Protein AF-A0A4Y1WUH2-F1 (afdb_monomer_lite)

Sequence (86 aa):
MHVFYGQNEVVGELIRAGKIDEEYMYPFVDTDDEVFEWWLVSPYLARELKEQGEVIIDALGCHWWGRTTSGQAIYMDGVIQKIAGE

Secondary structure (DSSP, 8-state):
--EE---HHHHHHHHHTTSS-GGGSTT---SSSPP-EEEEE-HHHHHHHHHTT-EEEEETTEEEEEES--SS-GGG-HHHHHHHT-

Organism: NCBI:txid2585118

Radius of gyration: 12.37 Å; chains: 1; bounding box: 25×27×35 Å

Foldseek 3Di:
DDKAWDCVVVVVVCCVVVQFPCCLPPPNVPDPADFDTWMWDDPVVLVLCVVVVFDWTDGPNIIITRDSDDDDDPCPDPSVCVSVPD

pLDDT: mean 84.75, std 11.31, range [51.56, 94.75]

Structure (mmCIF, N/CA/C/O backbone):
data_AF-A0A4Y1WUH2-F1
#
_entry.id   AF-A0A4Y1WUH2-F1
#
loop_
_atom_site.group_PDB
_atom_site.id
_atom_site.type_symbol
_atom_site.label_atom_id
_atom_site.label_alt_id
_atom_site.label_comp_id
_atom_site.label_asym_id
_atom_site.label_entity_id
_atom_site.label_seq_id
_atom_site.pdbx_PDB_ins_code
_atom_site.Cartn_x
_atom_site.Cartn_y
_atom_site.Cartn_z
_atom_site.occupancy
_atom_site.B_iso_or_equiv
_atom_site.auth_seq_id
_atom_site.auth_comp_id
_atom_site.auth_asym_id
_atom_site.auth_atom_id
_atom_site.pdbx_PDB_model_num
ATOM 1 N N . MET A 1 1 ? -5.808 -11.322 8.196 1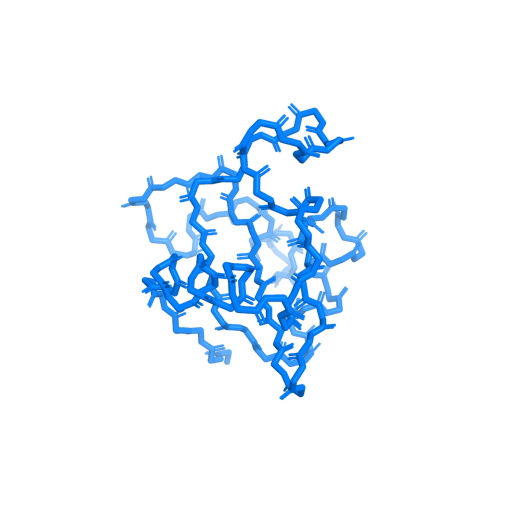.00 59.16 1 MET A N 1
ATOM 2 C CA . MET A 1 1 ? -5.048 -10.181 7.650 1.00 59.16 1 MET A CA 1
ATOM 3 C C . MET A 1 1 ? -3.704 -10.712 7.180 1.00 59.16 1 MET A C 1
ATOM 5 O O . MET A 1 1 ? -2.963 -11.224 8.007 1.00 59.16 1 MET A O 1
ATOM 9 N N . HIS A 1 2 ? -3.444 -10.723 5.871 1.00 69.50 2 HIS A N 1
ATOM 10 C CA . HIS A 1 2 ? -2.148 -11.142 5.325 1.00 69.50 2 HIS A CA 1
ATOM 11 C C . HIS A 1 2 ? -1.378 -9.897 4.916 1.00 69.50 2 HIS A C 1
ATOM 13 O O . HIS A 1 2 ? -1.902 -9.081 4.156 1.00 69.50 2 HIS A O 1
ATOM 19 N N . VAL A 1 3 ? -0.169 -9.764 5.450 1.00 78.69 3 VAL A N 1
ATOM 20 C CA . VAL A 1 3 ? 0.731 -8.652 5.172 1.00 78.69 3 VAL A CA 1
ATOM 21 C C . VAL A 1 3 ? 2.127 -9.221 4.975 1.00 78.69 3 VAL A C 1
ATOM 23 O O . VAL A 1 3 ? 2.606 -9.971 5.826 1.00 78.69 3 VAL A O 1
ATOM 26 N N . PHE A 1 4 ? 2.761 -8.885 3.856 1.00 86.31 4 PHE A N 1
ATOM 27 C CA . PHE A 1 4 ? 4.149 -9.242 3.582 1.00 86.31 4 PHE A CA 1
ATOM 28 C C . PHE A 1 4 ? 5.001 -7.976 3.628 1.00 86.31 4 PHE A C 1
ATOM 30 O O . PHE A 1 4 ? 4.864 -7.093 2.780 1.00 86.31 4 PHE A O 1
ATOM 37 N N . TYR A 1 5 ? 5.856 -7.892 4.646 1.00 87.38 5 TYR A N 1
ATOM 38 C CA . TYR A 1 5 ? 6.794 -6.788 4.833 1.00 87.38 5 TYR A CA 1
ATOM 39 C C . TYR A 1 5 ? 8.012 -6.926 3.903 1.00 87.38 5 TYR A C 1
ATOM 41 O O . TYR A 1 5 ? 8.229 -7.972 3.282 1.00 87.38 5 TYR A O 1
ATOM 49 N N . GLY A 1 6 ? 8.812 -5.861 3.803 1.00 86.50 6 GLY A N 1
ATOM 50 C CA . GLY A 1 6 ? 10.076 -5.875 3.059 1.00 86.50 6 GLY A CA 1
ATOM 51 C C . GLY A 1 6 ? 9.920 -5.856 1.537 1.00 86.50 6 GLY A C 1
ATOM 52 O O . GLY A 1 6 ? 10.745 -6.436 0.839 1.00 86.50 6 GLY A O 1
ATOM 53 N N . GLN A 1 7 ? 8.875 -5.214 1.003 1.00 91.06 7 GLN A N 1
ATOM 54 C CA . GLN A 1 7 ? 8.642 -5.139 -0.448 1.00 91.06 7 GLN A CA 1
ATOM 55 C C . GLN A 1 7 ? 9.313 -3.928 -1.115 1.00 91.06 7 GLN A C 1
ATOM 57 O O . GLN A 1 7 ? 9.111 -3.712 -2.307 1.00 91.06 7 GLN A O 1
ATOM 62 N N . ASN A 1 8 ? 10.137 -3.162 -0.390 1.00 89.69 8 ASN A N 1
ATOM 63 C CA . ASN A 1 8 ? 10.801 -1.955 -0.904 1.00 89.69 8 ASN A CA 1
ATOM 64 C C . ASN A 1 8 ? 11.615 -2.222 -2.173 1.00 89.69 8 ASN A C 1
ATOM 66 O O . ASN A 1 8 ? 11.521 -1.464 -3.133 1.00 89.69 8 ASN A O 1
ATOM 70 N N . GLU A 1 9 ? 12.405 -3.298 -2.185 1.00 90.00 9 GLU A N 1
ATOM 71 C CA . GLU A 1 9 ? 13.242 -3.645 -3.337 1.00 90.00 9 GLU A CA 1
ATOM 72 C C . GLU A 1 9 ? 12.386 -4.028 -4.547 1.00 90.00 9 GLU A C 1
ATOM 74 O O . GLU A 1 9 ? 12.612 -3.525 -5.643 1.00 90.00 9 GLU A O 1
ATOM 79 N N . VAL A 1 10 ? 11.344 -4.841 -4.338 1.00 91.00 10 VAL A N 1
ATOM 80 C CA . VAL A 1 10 ? 10.415 -5.250 -5.401 1.00 91.00 10 VAL A CA 1
ATOM 81 C C . VAL A 1 10 ? 9.713 -4.034 -6.003 1.00 91.00 10 VAL A C 1
ATOM 83 O O . VAL A 1 10 ? 9.704 -3.878 -7.220 1.00 91.00 10 VAL A O 1
ATOM 86 N N . VAL A 1 11 ? 9.155 -3.153 -5.168 1.00 89.94 11 VAL A N 1
ATOM 87 C CA . VAL A 1 11 ? 8.482 -1.930 -5.628 1.00 89.94 11 VAL A CA 1
ATOM 88 C C . VAL A 1 11 ? 9.467 -1.012 -6.354 1.00 89.94 11 VAL A C 1
ATOM 90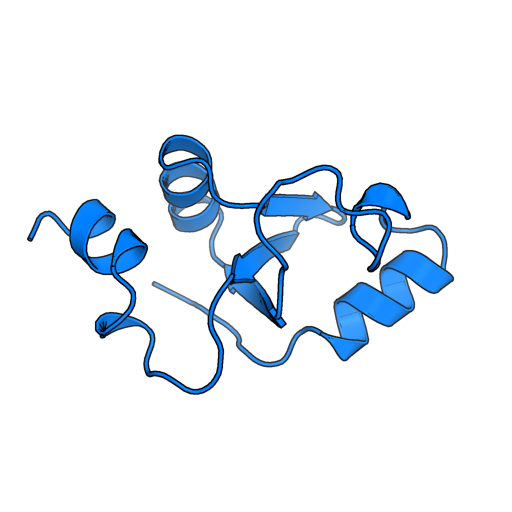 O O . VAL A 1 11 ? 9.162 -0.539 -7.446 1.00 89.94 11 VAL A O 1
ATOM 93 N N . GLY A 1 12 ? 10.679 -0.832 -5.822 1.00 88.94 12 GLY A N 1
ATOM 94 C CA . GLY A 1 12 ? 11.726 -0.034 -6.462 1.00 88.94 12 GLY A CA 1
ATOM 95 C C . GLY A 1 12 ? 12.140 -0.565 -7.839 1.00 88.94 12 GLY A C 1
ATOM 96 O O . GLY A 1 12 ? 12.261 0.210 -8.786 1.00 88.94 12 GLY A O 1
ATOM 97 N N . GLU A 1 13 ? 12.310 -1.880 -7.988 1.00 90.88 13 GLU A N 1
ATOM 98 C CA . GLU A 1 13 ? 12.607 -2.505 -9.283 1.00 90.88 13 GLU A CA 1
ATOM 99 C C . GLU A 1 13 ? 11.438 -2.385 -10.267 1.00 90.88 13 GLU A C 1
ATOM 101 O O . GLU A 1 13 ? 11.650 -2.149 -11.456 1.00 90.88 13 GLU A O 1
ATOM 106 N N . LEU A 1 14 ? 10.195 -2.491 -9.793 1.00 91.69 14 LEU A N 1
ATOM 107 C CA . LEU A 1 14 ? 9.011 -2.311 -10.633 1.00 91.69 14 LEU A CA 1
ATOM 108 C C . LEU A 1 14 ? 8.867 -0.870 -11.136 1.00 91.69 14 LEU A C 1
ATOM 110 O O . LEU A 1 14 ? 8.495 -0.682 -12.296 1.00 91.69 14 LEU A O 1
ATOM 114 N N . ILE A 1 15 ? 9.212 0.124 -10.315 1.00 88.94 15 ILE A N 1
ATOM 115 C CA . ILE A 1 15 ? 9.298 1.525 -10.744 1.00 88.94 15 ILE A CA 1
ATOM 116 C C . ILE A 1 15 ? 10.391 1.679 -11.810 1.00 88.94 15 ILE A C 1
ATOM 118 O O . ILE A 1 15 ? 10.127 2.181 -12.900 1.00 88.94 15 ILE A O 1
ATOM 122 N N . ARG A 1 16 ? 11.606 1.164 -11.564 1.00 87.81 16 ARG A N 1
ATOM 123 C CA . ARG A 1 16 ? 12.719 1.214 -12.540 1.00 87.81 16 ARG A CA 1
ATOM 124 C C . ARG A 1 16 ? 12.386 0.530 -13.864 1.00 87.81 16 ARG A C 1
ATOM 126 O O . ARG A 1 16 ? 12.835 0.968 -14.920 1.00 87.81 16 ARG A O 1
ATOM 133 N N . ALA A 1 17 ? 11.600 -0.540 -13.814 1.00 90.38 17 ALA A N 1
ATOM 134 C CA . ALA A 1 17 ? 11.129 -1.266 -14.986 1.00 90.38 17 ALA A CA 1
ATOM 135 C C . ALA A 1 17 ? 9.941 -0.587 -15.700 1.00 90.38 17 ALA A C 1
ATOM 137 O O . ALA A 1 17 ? 9.441 -1.140 -16.686 1.00 90.38 17 ALA A O 1
ATOM 138 N N . GLY A 1 18 ? 9.455 0.561 -15.207 1.00 88.38 18 GLY A N 1
ATOM 139 C CA . GLY A 1 18 ? 8.297 1.279 -15.747 1.00 88.38 18 GLY A CA 1
ATOM 140 C C . GLY A 1 18 ? 6.987 0.496 -15.623 1.00 88.38 18 GLY A C 1
ATOM 141 O O . GLY A 1 18 ? 6.111 0.603 -16.479 1.00 88.38 18 GLY A O 1
ATOM 142 N N . LYS A 1 19 ? 6.881 -0.384 -14.619 1.00 90.06 19 LYS A N 1
ATOM 143 C CA . LYS A 1 19 ? 5.676 -1.182 -14.323 1.00 90.06 19 LYS A CA 1
ATOM 144 C C . LYS A 1 19 ? 4.782 -0.532 -13.273 1.00 90.06 19 LYS A C 1
ATOM 146 O O . LYS A 1 19 ? 3.598 -0.851 -13.223 1.00 90.06 19 LYS A O 1
ATOM 151 N N . ILE A 1 20 ? 5.365 0.332 -12.453 1.00 89.12 20 ILE A N 1
ATOM 152 C CA . ILE A 1 20 ? 4.703 1.219 -11.500 1.00 89.12 20 ILE A CA 1
ATOM 153 C C . ILE A 1 20 ? 5.147 2.635 -11.860 1.00 89.12 20 ILE A C 1
ATOM 155 O O . ILE A 1 20 ? 6.267 2.817 -12.344 1.00 89.12 20 ILE A O 1
ATOM 159 N N . ASP A 1 21 ? 4.254 3.600 -11.673 1.00 83.81 21 ASP A N 1
ATOM 160 C CA . ASP A 1 21 ? 4.541 5.004 -11.942 1.00 83.81 21 ASP A CA 1
ATOM 161 C C . ASP A 1 21 ? 5.691 5.516 -11.051 1.00 83.81 21 ASP A C 1
ATOM 163 O O . ASP A 1 21 ? 5.862 5.089 -9.905 1.00 83.81 21 ASP A O 1
ATOM 167 N N . GLU A 1 22 ? 6.515 6.404 -11.597 1.00 80.12 22 GLU A N 1
ATOM 168 C CA . GLU A 1 22 ? 7.648 6.996 -10.888 1.00 80.12 22 GLU A CA 1
ATOM 169 C C . GLU A 1 22 ? 7.225 8.009 -9.819 1.00 80.12 22 GLU A C 1
ATOM 171 O O . GLU A 1 22 ? 8.036 8.314 -8.945 1.00 80.12 22 GLU A O 1
ATOM 176 N N . GLU A 1 23 ? 5.959 8.448 -9.813 1.00 80.00 23 GLU A N 1
ATOM 177 C CA . GLU A 1 23 ? 5.385 9.303 -8.760 1.00 80.00 23 GLU A CA 1
ATOM 178 C C . GLU A 1 23 ? 5.526 8.701 -7.350 1.00 80.00 23 GLU A C 1
ATOM 180 O O . GLU A 1 23 ? 5.582 9.422 -6.362 1.00 80.00 23 GLU A O 1
ATOM 185 N N . TYR A 1 24 ? 5.657 7.375 -7.233 1.00 74.94 24 TYR A N 1
ATOM 186 C CA . TYR A 1 24 ? 5.840 6.689 -5.949 1.00 74.94 24 TYR A CA 1
ATOM 187 C C . TYR A 1 24 ? 7.314 6.535 -5.533 1.00 74.94 24 TYR A C 1
ATOM 189 O O . TYR A 1 24 ? 7.612 5.907 -4.513 1.00 74.94 24 TYR A O 1
ATOM 197 N N . MET A 1 25 ? 8.259 7.066 -6.317 1.00 69.38 25 MET A N 1
ATOM 198 C CA . MET A 1 25 ? 9.683 7.082 -5.983 1.00 69.38 25 MET A CA 1
ATOM 199 C C . MET A 1 25 ? 10.026 8.346 -5.194 1.00 69.38 25 MET A C 1
ATOM 201 O O . MET A 1 25 ? 9.687 9.447 -5.605 1.00 69.38 25 MET A O 1
ATOM 205 N N . TYR A 1 26 ? 10.790 8.228 -4.110 1.00 60.12 26 TYR A N 1
ATOM 206 C CA . TYR A 1 26 ? 11.385 9.398 -3.458 1.00 60.12 26 TYR A CA 1
ATOM 207 C C . TYR A 1 26 ? 12.332 10.146 -4.422 1.00 60.12 26 TYR A C 1
ATOM 209 O O . TYR A 1 26 ? 13.138 9.482 -5.083 1.00 60.12 26 TYR A O 1
ATOM 217 N N . PRO A 1 27 ? 12.326 11.495 -4.494 1.00 55.38 27 PRO A N 1
ATOM 218 C CA . PRO A 1 27 ? 11.553 12.473 -3.711 1.00 55.38 27 PRO A CA 1
ATOM 219 C C . PRO A 1 27 ? 10.228 12.923 -4.368 1.00 55.38 27 PRO A C 1
ATOM 221 O O . PRO A 1 27 ? 9.717 13.985 -4.038 1.00 55.38 27 PRO A O 1
ATOM 224 N N . PHE A 1 28 ? 9.702 12.174 -5.333 1.00 54.69 28 PHE A N 1
ATOM 225 C CA . PHE A 1 28 ? 8.561 12.557 -6.172 1.00 54.69 28 PHE A CA 1
ATOM 226 C C . PHE A 1 28 ? 7.190 12.170 -5.603 1.00 54.69 28 PHE A C 1
ATOM 228 O O . PHE A 1 28 ? 6.185 12.468 -6.245 1.00 54.69 28 PHE A O 1
ATOM 235 N N . VAL A 1 29 ? 7.138 11.552 -4.415 1.00 59.19 29 VAL A N 1
ATOM 236 C CA . VAL A 1 29 ? 5.871 11.285 -3.723 1.00 59.19 29 VAL A CA 1
ATOM 237 C C . VAL A 1 29 ? 5.283 12.634 -3.309 1.00 59.19 29 VAL A C 1
ATOM 239 O O . VAL A 1 29 ? 5.738 13.235 -2.343 1.00 59.19 29 VAL A O 1
ATOM 242 N N . ASP A 1 30 ? 4.305 13.135 -4.067 1.00 53.94 30 ASP A N 1
ATOM 243 C CA . ASP A 1 30 ? 3.636 14.437 -3.862 1.00 53.94 30 ASP A CA 1
ATOM 244 C C . ASP A 1 30 ? 2.665 14.417 -2.659 1.00 53.94 30 ASP A C 1
ATOM 246 O O . ASP A 1 30 ? 1.654 15.116 -2.614 1.00 53.94 30 ASP A O 1
ATOM 250 N N . THR A 1 31 ? 2.944 13.552 -1.683 1.00 55.53 31 THR A N 1
ATOM 251 C CA . THR A 1 31 ? 2.261 13.490 -0.395 1.00 55.53 31 THR A CA 1
ATOM 252 C C . THR A 1 31 ? 3.167 14.110 0.656 1.00 55.53 31 THR A C 1
ATOM 254 O O . THR A 1 31 ? 4.360 13.819 0.688 1.00 55.53 31 THR A O 1
ATOM 257 N N . ASP A 1 32 ? 2.604 14.924 1.553 1.00 56.16 32 ASP A N 1
ATOM 258 C CA . ASP A 1 32 ? 3.341 15.518 2.683 1.00 56.16 32 ASP A CA 1
ATOM 259 C C . ASP A 1 32 ? 4.031 14.456 3.575 1.00 56.16 32 ASP A C 1
ATOM 261 O O . ASP A 1 32 ? 4.945 14.780 4.336 1.00 56.16 32 ASP A O 1
ATOM 265 N N . ASP A 1 33 ? 3.621 13.186 3.460 1.00 65.00 33 ASP A N 1
ATOM 266 C CA . ASP A 1 33 ? 4.154 12.060 4.212 1.00 65.00 33 ASP A CA 1
ATOM 267 C C . ASP A 1 33 ? 5.164 11.218 3.408 1.00 65.00 33 ASP A C 1
ATOM 269 O O . ASP A 1 33 ? 4.856 10.633 2.366 1.00 65.00 33 ASP A O 1
ATOM 273 N N . GLU A 1 34 ? 6.384 11.109 3.939 1.00 77.12 34 GLU A N 1
ATOM 274 C CA . GLU A 1 34 ? 7.460 10.273 3.399 1.00 77.12 34 GLU A CA 1
ATOM 275 C C . GLU A 1 34 ? 7.166 8.778 3.626 1.00 77.12 34 GLU A C 1
ATOM 277 O O . GLU A 1 34 ? 7.000 8.323 4.761 1.00 77.12 34 GLU A O 1
ATOM 282 N N . VAL A 1 35 ? 7.130 7.986 2.547 1.00 86.38 35 VAL A N 1
ATOM 283 C CA . VAL A 1 35 ? 6.973 6.524 2.624 1.00 86.38 35 VAL A CA 1
ATOM 284 C C . VAL A 1 35 ? 8.321 5.859 2.915 1.00 86.38 35 VAL A C 1
ATOM 286 O O . VAL A 1 35 ? 9.230 5.891 2.085 1.00 86.38 35 VAL A O 1
ATOM 289 N N . PHE A 1 36 ? 8.436 5.178 4.059 1.00 87.00 36 PHE A N 1
ATOM 290 C CA . PHE A 1 36 ? 9.645 4.438 4.446 1.00 87.00 36 PHE A CA 1
ATOM 291 C C . PHE A 1 36 ? 9.602 2.959 4.042 1.00 87.00 36 PHE A C 1
ATOM 293 O O . PHE A 1 36 ? 10.632 2.373 3.692 1.00 87.00 36 PHE A O 1
ATOM 300 N N . GLU A 1 37 ? 8.430 2.323 4.102 1.00 89.19 37 GLU A N 1
ATOM 301 C CA . GLU A 1 37 ? 8.285 0.892 3.825 1.00 89.19 37 GLU A CA 1
ATOM 302 C C . GLU A 1 37 ? 7.084 0.589 2.930 1.00 89.19 37 GLU A C 1
ATOM 304 O O . GLU A 1 37 ? 5.986 1.076 3.156 1.00 89.19 37 GLU A O 1
ATOM 309 N N . TRP A 1 38 ? 7.271 -0.303 1.961 1.00 91.44 38 TRP A N 1
ATOM 310 C CA . TRP A 1 38 ? 6.224 -0.873 1.125 1.00 91.44 38 TRP A CA 1
ATOM 311 C C . TRP A 1 38 ? 5.875 -2.273 1.604 1.00 91.44 38 TRP A C 1
ATOM 313 O O . TRP A 1 38 ? 6.734 -3.161 1.696 1.00 91.44 38 TRP A O 1
ATOM 323 N N . TRP A 1 39 ? 4.607 -2.473 1.941 1.00 93.69 39 TRP A N 1
ATOM 324 C CA . TRP A 1 39 ? 4.085 -3.729 2.468 1.00 93.69 39 TRP A CA 1
ATOM 325 C C . TRP A 1 39 ? 2.980 -4.239 1.551 1.00 93.69 39 TRP A C 1
ATOM 327 O O . TRP A 1 39 ? 2.030 -3.519 1.259 1.00 93.69 39 TRP A O 1
ATOM 337 N N . LEU A 1 40 ? 3.077 -5.489 1.095 1.00 94.12 40 LEU A N 1
ATOM 338 C CA . LEU A 1 40 ? 2.015 -6.092 0.291 1.00 94.12 40 LEU A CA 1
ATOM 339 C C . LEU A 1 40 ? 0.856 -6.474 1.214 1.00 94.12 40 LEU A C 1
ATOM 341 O O . LEU A 1 40 ? 1.041 -7.239 2.164 1.00 94.12 40 LEU A O 1
ATOM 345 N N . VAL A 1 41 ? -0.335 -5.964 0.920 1.00 94.25 41 VAL A N 1
ATOM 346 C CA . VAL A 1 41 ? -1.535 -6.128 1.743 1.00 94.25 41 VAL A CA 1
ATOM 347 C C . VAL A 1 41 ? -2.676 -6.765 0.954 1.00 94.25 41 VAL A C 1
ATOM 349 O O . VAL A 1 41 ? -2.724 -6.747 -0.274 1.00 94.25 41 VAL A O 1
ATOM 352 N N . SER A 1 42 ? -3.632 -7.356 1.672 1.00 93.75 42 SER A N 1
ATOM 353 C CA . SER A 1 42 ? -4.867 -7.854 1.055 1.00 93.75 42 SER A CA 1
ATOM 354 C C . SER A 1 42 ? -5.725 -6.712 0.478 1.00 93.75 42 SER A C 1
ATOM 356 O O . SER A 1 42 ? -5.736 -5.639 1.083 1.00 93.75 42 SER A O 1
ATOM 358 N N . PRO A 1 43 ? -6.552 -6.960 -0.559 1.00 93.44 43 PRO A N 1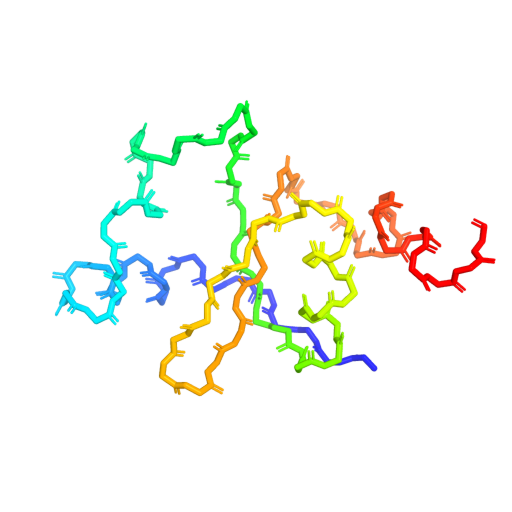
ATOM 359 C CA . PRO A 1 43 ? -7.440 -5.943 -1.140 1.00 93.44 43 PRO A CA 1
ATOM 360 C C . PRO A 1 43 ? -8.368 -5.260 -0.123 1.00 93.44 43 PRO A C 1
ATOM 362 O O . PRO A 1 43 ? -8.608 -4.061 -0.203 1.00 93.44 43 PRO A O 1
ATOM 365 N N . TYR A 1 44 ? -8.871 -6.015 0.864 1.00 92.62 44 TYR A N 1
ATOM 366 C CA . TYR A 1 44 ? -9.688 -5.457 1.946 1.00 92.62 44 TYR A CA 1
ATOM 367 C C 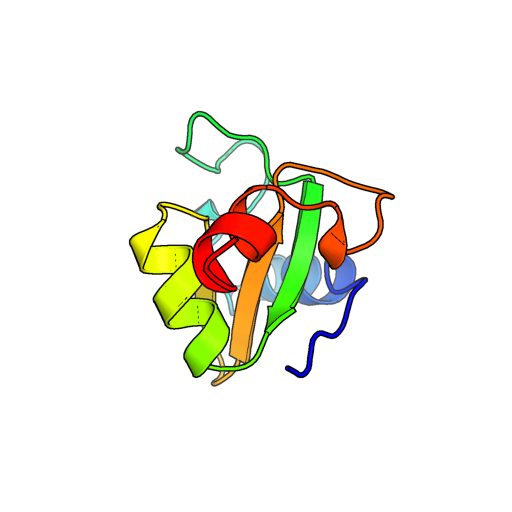. TYR A 1 44 ? -8.915 -4.398 2.737 1.00 92.62 44 TYR A C 1
ATOM 369 O O . TYR A 1 44 ? -9.386 -3.278 2.882 1.00 92.62 44 TYR A O 1
ATOM 377 N N . LEU A 1 45 ? -7.713 -4.747 3.201 1.00 92.00 45 LEU A N 1
ATOM 378 C CA . LEU A 1 45 ? -6.879 -3.844 3.989 1.00 92.00 45 LEU A CA 1
ATOM 379 C C . LEU A 1 45 ? -6.430 -2.629 3.167 1.00 92.00 45 LEU A C 1
ATOM 381 O O . LEU A 1 45 ? -6.438 -1.524 3.688 1.00 92.00 45 LEU A O 1
ATOM 385 N N . ALA A 1 46 ? -6.109 -2.814 1.883 1.00 93.88 46 ALA A N 1
ATOM 386 C CA . ALA A 1 46 ? -5.782 -1.710 0.983 1.00 93.88 46 ALA A CA 1
ATOM 387 C C . ALA A 1 46 ? -6.922 -0.683 0.894 1.00 93.88 46 ALA A C 1
ATOM 389 O O . ALA A 1 46 ? -6.675 0.516 0.982 1.00 93.88 46 ALA A O 1
ATOM 390 N N . ARG A 1 47 ? -8.176 -1.148 0.776 1.00 93.69 47 ARG A N 1
ATOM 391 C CA . ARG A 1 47 ? -9.353 -0.268 0.762 1.00 93.69 47 ARG A CA 1
ATOM 392 C C . ARG A 1 47 ? -9.485 0.519 2.066 1.00 93.69 47 ARG A C 1
ATOM 394 O O . ARG A 1 47 ? -9.635 1.731 2.012 1.00 93.69 47 ARG A O 1
ATOM 401 N N . GLU A 1 48 ? -9.398 -0.157 3.207 1.00 93.94 48 GLU A N 1
ATOM 402 C CA . GLU A 1 48 ? -9.520 0.489 4.522 1.00 93.94 48 GLU A CA 1
ATOM 403 C C . GLU A 1 48 ? -8.413 1.533 4.749 1.00 93.94 48 GLU A C 1
ATOM 405 O O . GLU A 1 48 ? -8.685 2.640 5.199 1.00 93.94 48 GLU A O 1
ATOM 410 N N . LEU A 1 49 ? -7.169 1.223 4.375 1.00 92.62 49 LEU A N 1
ATOM 411 C CA . LEU A 1 49 ? -6.037 2.153 4.461 1.00 92.62 49 LEU A CA 1
ATOM 412 C C . LEU A 1 49 ? -6.228 3.373 3.549 1.00 92.62 49 LEU A C 1
ATOM 414 O O . LEU A 1 49 ? -6.003 4.505 3.970 1.00 92.62 49 LEU A O 1
ATOM 418 N N . LYS A 1 50 ? -6.719 3.160 2.324 1.00 91.88 50 LYS A N 1
ATOM 419 C CA . LYS A 1 50 ? -7.036 4.239 1.378 1.00 91.88 50 LYS A CA 1
ATOM 420 C C . LYS A 1 50 ? -8.128 5.170 1.911 1.00 91.88 50 LYS A C 1
ATOM 422 O O . LYS A 1 50 ? -8.048 6.377 1.715 1.00 91.88 50 LYS A O 1
ATOM 427 N N . GLU A 1 51 ? -9.124 4.630 2.617 1.00 92.38 51 GLU A N 1
ATOM 428 C CA . GLU A 1 51 ? -10.160 5.419 3.302 1.00 92.38 51 GLU A CA 1
ATOM 429 C C . GLU A 1 51 ? -9.590 6.262 4.461 1.00 92.38 51 GLU A C 1
ATOM 431 O O . GLU A 1 51 ? -10.140 7.316 4.774 1.00 92.38 51 GLU A O 1
ATOM 436 N N . GLN A 1 52 ? -8.469 5.842 5.058 1.00 90.62 52 GLN A N 1
ATOM 437 C CA . GLN A 1 52 ? -7.737 6.599 6.083 1.00 90.62 52 GLN A CA 1
ATOM 438 C C . GLN A 1 52 ? -6.733 7.614 5.504 1.00 90.62 52 GLN A C 1
ATOM 440 O O . GLN A 1 52 ? -6.115 8.347 6.273 1.00 90.62 52 GLN A O 1
ATOM 445 N N . GLY A 1 53 ? -6.591 7.690 4.175 1.00 89.44 53 GLY A N 1
ATOM 446 C CA . GLY A 1 53 ? -5.671 8.609 3.496 1.00 89.44 53 GLY A CA 1
ATOM 447 C C . GLY A 1 53 ? -4.244 8.083 3.325 1.00 89.44 53 GLY A C 1
ATOM 448 O O . GLY A 1 53 ? -3.365 8.846 2.942 1.00 89.44 53 GLY A O 1
ATOM 449 N N . GLU A 1 54 ? -4.005 6.798 3.585 1.00 91.25 54 GLU A N 1
ATOM 450 C CA . GLU A 1 54 ? -2.687 6.182 3.410 1.00 91.25 54 GLU A CA 1
ATOM 451 C C . GLU A 1 54 ? -2.328 5.999 1.928 1.00 91.25 54 GLU A C 1
ATOM 453 O O . GLU A 1 54 ? -3.194 5.792 1.069 1.00 91.25 54 GLU A O 1
ATOM 458 N N . VAL A 1 55 ? -1.026 5.993 1.634 1.00 90.50 55 VAL A N 1
ATOM 459 C CA . VAL A 1 55 ? -0.510 5.793 0.275 1.00 90.50 55 VAL A CA 1
ATOM 460 C C . VAL A 1 55 ? -0.652 4.325 -0.123 1.00 90.50 55 VAL A C 1
ATOM 462 O O . VAL A 1 55 ? -0.058 3.438 0.496 1.00 90.50 55 VAL A O 1
ATOM 465 N N . ILE A 1 56 ? -1.412 4.063 -1.188 1.00 92.69 56 ILE A N 1
ATOM 466 C CA . ILE A 1 56 ? -1.609 2.723 -1.753 1.00 92.69 56 ILE A CA 1
ATOM 467 C C . ILE A 1 56 ? -1.206 2.714 -3.226 1.00 92.69 56 ILE A C 1
ATOM 469 O O . ILE A 1 56 ? -1.754 3.476 -4.021 1.00 92.69 56 ILE A O 1
ATOM 473 N N . ILE A 1 57 ? -0.323 1.786 -3.597 1.00 92.19 57 ILE A N 1
ATOM 474 C CA . ILE A 1 57 ? -0.055 1.443 -4.996 1.00 92.19 57 ILE A CA 1
ATOM 475 C C . ILE A 1 57 ? -0.924 0.251 -5.388 1.00 92.19 57 ILE A C 1
ATOM 477 O O . ILE A 1 57 ? -0.771 -0.849 -4.851 1.00 92.19 57 ILE A O 1
ATOM 481 N N . ASP A 1 58 ? -1.779 0.465 -6.384 1.00 92.75 58 ASP A N 1
ATOM 482 C CA . ASP A 1 58 ? -2.599 -0.558 -7.026 1.00 92.75 58 ASP A CA 1
ATOM 483 C C . ASP A 1 58 ? -1.993 -0.912 -8.398 1.00 92.75 58 ASP A C 1
ATOM 485 O O . ASP A 1 58 ? -2.253 -0.239 -9.396 1.00 92.75 58 ASP A O 1
ATOM 489 N N . ALA A 1 59 ? -1.175 -1.967 -8.481 1.00 91.38 59 ALA A N 1
ATOM 490 C CA . ALA A 1 59 ? -0.553 -2.374 -9.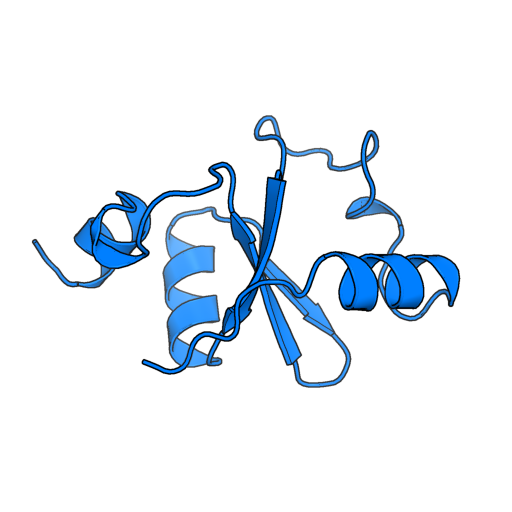746 1.00 91.38 59 ALA A CA 1
ATOM 491 C C . ALA A 1 59 ? -0.319 -3.886 -9.826 1.00 91.38 59 ALA A C 1
ATOM 493 O O . ALA A 1 59 ? -0.101 -4.557 -8.825 1.00 91.38 59 ALA A O 1
ATOM 494 N N . LEU A 1 60 ? -0.356 -4.443 -11.043 1.00 90.88 60 LEU A N 1
ATOM 495 C CA . LEU A 1 60 ? -0.084 -5.867 -11.313 1.00 90.88 60 LEU A CA 1
ATOM 496 C C . LEU A 1 60 ? -0.967 -6.860 -10.520 1.00 90.88 60 LEU A C 1
ATOM 498 O O . LEU A 1 60 ? -0.582 -8.009 -10.325 1.00 90.88 60 LEU A O 1
ATOM 502 N N . GLY A 1 61 ? -2.154 -6.433 -10.070 1.00 91.19 61 GLY A N 1
ATOM 503 C CA . GLY A 1 61 ? -3.028 -7.237 -9.204 1.00 91.19 61 GLY A CA 1
ATOM 504 C C . GLY A 1 61 ? -2.556 -7.332 -7.747 1.00 91.19 61 GLY A C 1
ATOM 505 O O . GLY A 1 61 ? -3.088 -8.135 -6.982 1.00 91.19 61 GLY A O 1
ATOM 506 N N . CYS A 1 62 ? -1.567 -6.523 -7.374 1.00 93.69 62 CYS A N 1
ATOM 507 C CA . CYS A 1 62 ? -1.029 -6.376 -6.033 1.00 93.69 62 CYS A CA 1
ATOM 508 C C . CYS A 1 62 ? -1.428 -5.018 -5.443 1.00 93.69 62 CYS A C 1
ATOM 510 O O . CYS A 1 62 ? -1.682 -4.056 -6.171 1.00 93.69 62 CYS A O 1
ATOM 512 N N . HIS A 1 63 ? -1.438 -4.959 -4.111 1.00 94.75 63 HIS A N 1
ATOM 513 C CA . HIS A 1 63 ? -1.720 -3.749 -3.349 1.00 94.75 63 HIS A CA 1
ATOM 514 C C . HIS A 1 63 ? -0.578 -3.511 -2.366 1.00 94.75 63 HIS A C 1
ATOM 516 O O . HIS A 1 63 ? -0.405 -4.297 -1.429 1.00 94.75 63 HIS A O 1
ATOM 522 N N . TRP A 1 64 ? 0.213 -2.462 -2.581 1.00 94.38 64 TRP A N 1
ATOM 523 C CA . TRP A 1 64 ? 1.292 -2.093 -1.666 1.00 94.38 64 TRP A CA 1
ATOM 524 C C . TRP A 1 64 ? 0.894 -0.882 -0.843 1.00 94.38 64 TRP A C 1
ATOM 526 O O . TRP A 1 64 ? 0.570 0.167 -1.389 1.00 94.38 64 TRP A O 1
ATOM 536 N N . TRP A 1 65 ? 0.943 -1.038 0.472 1.00 93.44 65 TRP A N 1
ATOM 537 C CA . TRP A 1 65 ? 0.789 0.052 1.418 1.00 93.44 65 TRP A CA 1
ATOM 538 C C . TRP A 1 65 ? 2.141 0.696 1.689 1.00 93.44 65 TRP A C 1
ATOM 540 O O . TRP A 1 65 ? 3.082 0.007 2.093 1.00 93.44 65 TRP A O 1
ATOM 550 N N . GLY A 1 66 ? 2.214 2.000 1.443 1.00 91.31 66 GLY A N 1
ATOM 551 C CA . GLY A 1 66 ? 3.340 2.847 1.791 1.00 91.31 66 GLY A CA 1
ATOM 552 C C . GLY A 1 66 ? 3.222 3.301 3.236 1.00 91.31 66 GLY A C 1
ATOM 553 O O . GLY A 1 66 ? 2.510 4.253 3.533 1.00 91.31 66 GLY A O 1
ATOM 554 N N . ARG A 1 67 ? 3.924 2.618 4.139 1.00 89.44 67 ARG A N 1
ATOM 555 C CA . ARG A 1 67 ? 3.999 2.999 5.547 1.00 89.44 67 ARG A CA 1
ATOM 556 C C . ARG A 1 67 ? 4.914 4.199 5.716 1.00 89.44 67 ARG A C 1
ATOM 558 O O . ARG A 1 67 ? 6.084 4.170 5.332 1.00 89.44 67 ARG A O 1
ATOM 565 N N . THR A 1 68 ? 4.395 5.194 6.416 1.00 87.44 68 THR A N 1
ATOM 566 C CA . THR A 1 68 ? 5.101 6.407 6.856 1.00 87.44 68 THR A CA 1
ATOM 567 C C . THR A 1 68 ? 5.884 6.184 8.151 1.00 87.44 68 THR A C 1
ATOM 569 O O . THR A 1 68 ? 6.399 7.106 8.780 1.00 87.44 68 THR A O 1
ATOM 572 N N . THR A 1 69 ? 6.014 4.924 8.566 1.00 85.25 69 THR A N 1
ATOM 573 C CA . THR A 1 69 ? 6.776 4.508 9.737 1.00 85.25 69 THR A CA 1
ATOM 574 C C . THR A 1 69 ? 7.543 3.215 9.457 1.00 85.25 69 THR A C 1
ATOM 576 O O . THR A 1 69 ? 7.179 2.455 8.560 1.00 85.25 69 THR A O 1
ATOM 579 N N . SER A 1 70 ? 8.614 2.954 10.213 1.00 83.88 70 SER A N 1
ATOM 580 C CA . SER A 1 70 ? 9.503 1.808 9.991 1.00 83.88 70 SER A CA 1
ATOM 581 C C . SER A 1 70 ? 9.924 1.133 11.297 1.00 83.88 70 SER A C 1
ATOM 583 O O . SER A 1 70 ? 10.130 1.780 12.324 1.00 83.88 70 SER A O 1
ATOM 585 N N . GLY A 1 71 ? 10.083 -0.191 11.247 1.00 81.25 71 GLY A N 1
ATOM 586 C CA . GLY A 1 71 ? 10.675 -0.982 12.330 1.00 81.25 71 GLY A CA 1
ATOM 587 C C . GLY A 1 71 ? 9.750 -1.338 13.500 1.00 81.25 71 GLY A C 1
ATOM 588 O O . GLY A 1 71 ? 10.118 -2.197 14.303 1.00 81.25 71 GLY A O 1
ATOM 589 N N . GLN A 1 72 ? 8.550 -0.757 13.609 1.00 81.75 72 GLN A N 1
ATOM 590 C CA . GLN A 1 72 ? 7.557 -1.210 14.590 1.00 81.75 72 GLN A CA 1
ATOM 591 C C . GLN A 1 72 ? 6.714 -2.395 14.097 1.00 81.75 72 GLN A C 1
ATOM 593 O O . GLN A 1 72 ? 6.534 -2.620 12.899 1.00 81.75 72 GLN A O 1
ATOM 598 N N . ALA A 1 73 ? 6.134 -3.128 15.047 1.00 84.50 73 ALA A N 1
ATOM 599 C CA . ALA A 1 73 ? 5.145 -4.154 14.751 1.00 84.50 73 ALA A CA 1
ATOM 600 C C . ALA A 1 73 ? 3.833 -3.538 14.231 1.00 84.50 73 ALA A C 1
ATOM 602 O O . ALA A 1 73 ? 3.404 -2.485 14.695 1.00 84.50 73 ALA A O 1
ATOM 603 N N . ILE A 1 74 ? 3.151 -4.245 13.325 1.00 85.56 74 ILE A N 1
ATOM 604 C CA . ILE A 1 74 ? 1.942 -3.757 12.638 1.00 85.56 74 ILE A CA 1
ATOM 605 C C . ILE A 1 74 ? 0.792 -3.353 13.573 1.00 85.56 74 ILE A C 1
ATOM 607 O O . ILE A 1 74 ? 0.059 -2.421 13.276 1.00 85.56 74 ILE A O 1
ATOM 611 N N . TYR A 1 75 ? 0.631 -4.030 14.713 1.00 82.69 75 TYR A N 1
ATOM 612 C CA . TYR A 1 75 ? -0.441 -3.735 15.673 1.00 82.69 75 TYR A CA 1
ATOM 613 C C . TYR A 1 75 ? -0.193 -2.443 16.470 1.00 82.69 75 TYR A C 1
ATOM 615 O O . TYR A 1 75 ? -1.094 -1.941 17.136 1.00 82.69 75 TYR A O 1
ATOM 623 N N . MET A 1 76 ? 1.041 -1.928 16.440 1.00 86.44 76 MET A N 1
ATOM 624 C CA . MET A 1 76 ? 1.394 -0.637 17.032 1.00 86.44 76 MET A CA 1
ATOM 625 C C . MET A 1 76 ? 1.153 0.518 16.059 1.00 86.44 76 MET A C 1
ATOM 627 O O . MET A 1 76 ? 1.374 1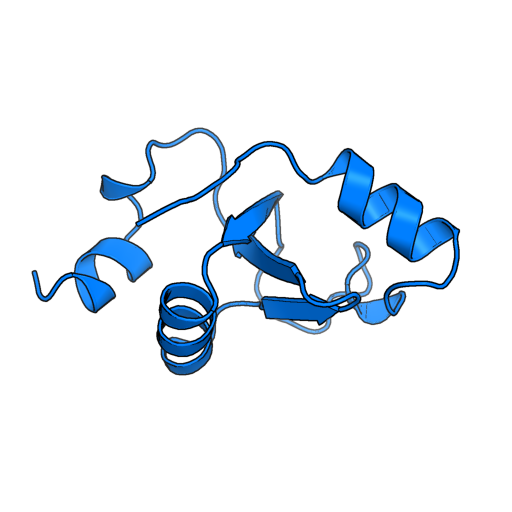.671 16.421 1.00 86.44 76 MET A O 1
ATOM 631 N N . ASP A 1 77 ? 0.765 0.219 14.819 1.00 87.62 77 ASP A N 1
ATOM 632 C CA . ASP A 1 77 ? 0.471 1.234 13.827 1.00 87.62 77 ASP A CA 1
ATOM 633 C C . ASP A 1 77 ? -0.901 1.860 14.106 1.00 87.62 77 ASP A C 1
ATOM 635 O O . ASP A 1 77 ? -1.915 1.163 14.209 1.00 87.62 77 ASP A O 1
ATOM 639 N N . GLY A 1 78 ? -0.927 3.185 14.242 1.00 87.56 78 GLY A N 1
ATOM 640 C CA . GLY A 1 78 ? -2.133 3.918 14.610 1.00 87.56 78 GLY A CA 1
ATOM 641 C C . GLY A 1 78 ? -3.248 3.785 13.575 1.00 87.56 78 GLY A C 1
ATOM 642 O O . GLY A 1 78 ? -4.418 3.760 13.954 1.00 87.56 78 GLY A O 1
ATOM 643 N N . VAL A 1 79 ? -2.926 3.654 12.280 1.00 90.25 79 VAL A N 1
ATOM 644 C CA . VAL A 1 79 ? -3.965 3.454 11.256 1.00 90.25 79 VAL A CA 1
ATOM 645 C C . VAL A 1 79 ? -4.591 2.066 11.365 1.00 90.25 79 VAL A C 1
ATOM 647 O O . VAL A 1 79 ? -5.800 1.909 11.209 1.00 90.25 79 VAL A O 1
ATOM 650 N N . ILE A 1 80 ? -3.792 1.060 11.723 1.00 91.31 80 ILE A N 1
ATOM 651 C CA . ILE A 1 80 ? -4.272 -0.309 11.914 1.00 91.31 80 ILE A CA 1
ATOM 652 C C . ILE A 1 80 ? -5.176 -0.400 13.142 1.00 91.31 80 ILE A C 1
ATOM 654 O O . ILE A 1 80 ? -6.204 -1.067 13.067 1.00 91.31 80 ILE A O 1
ATOM 658 N N . GLN A 1 81 ? -4.850 0.298 14.233 1.00 89.88 81 GLN A N 1
ATOM 659 C CA . GLN A 1 81 ? -5.718 0.381 15.416 1.00 89.88 81 GLN A CA 1
ATOM 660 C C . GLN A 1 81 ? -7.083 0.992 15.072 1.00 89.88 81 GLN A C 1
ATOM 662 O O . GLN A 1 81 ? -8.117 0.402 15.384 1.00 89.88 81 GLN A O 1
ATOM 667 N N . LYS A 1 82 ? -7.093 2.100 14.314 1.00 89.75 82 LYS A N 1
ATOM 668 C CA . LYS A 1 82 ? -8.334 2.728 13.827 1.00 89.75 82 LYS A CA 1
ATOM 669 C C . LYS A 1 82 ? -9.175 1.774 12.976 1.00 89.75 82 LYS A C 1
ATOM 671 O O . LYS A 1 82 ? -10.385 1.695 13.165 1.00 89.75 82 LYS A O 1
ATOM 676 N N . ILE A 1 83 ? -8.547 1.040 12.053 1.00 89.31 83 ILE A N 1
ATOM 677 C CA . ILE A 1 83 ? -9.235 0.069 11.181 1.00 89.31 83 ILE A CA 1
ATOM 678 C C . ILE A 1 83 ? -9.755 -1.131 11.985 1.00 89.31 83 ILE A C 1
ATOM 680 O O . ILE A 1 83 ? -10.824 -1.663 11.692 1.00 89.31 83 ILE A O 1
ATOM 684 N N . ALA A 1 84 ? -9.017 -1.570 13.007 1.00 86.56 84 ALA A N 1
ATOM 685 C CA . ALA A 1 84 ? -9.427 -2.662 13.885 1.00 86.56 84 ALA A CA 1
ATOM 686 C C . ALA A 1 84 ? -10.594 -2.287 14.820 1.00 86.56 84 ALA A C 1
ATOM 688 O O . ALA A 1 84 ? -11.195 -3.185 15.413 1.00 86.56 84 ALA A O 1
ATOM 689 N N . GLY A 1 85 ? -10.955 -1.002 14.904 1.00 79.12 85 GLY A N 1
ATOM 690 C CA . GLY A 1 85 ? -12.062 -0.510 15.721 1.00 79.12 85 GLY A CA 1
ATOM 691 C C . GLY A 1 85 ? -11.728 -0.373 17.208 1.00 79.12 85 GLY A C 1
ATOM 692 O O . GLY A 1 85 ? -12.643 -0.479 18.027 1.00 79.12 85 GLY A O 1
ATOM 693 N N . GLU A 1 86 ? -10.450 -0.173 17.548 1.00 51.56 86 GLU A N 1
ATOM 694 C CA . GLU A 1 86 ? -10.014 0.227 18.898 1.00 51.56 86 GLU A CA 1
ATOM 695 C C . GLU A 1 86 ? -10.120 1.742 19.122 1.00 51.56 86 GLU A C 1
ATOM 697 O O . GLU A 1 86 ? -9.743 2.522 18.216 1.00 51.56 86 GLU A O 1
#